Protein AF-A0A538STL8-F1 (afdb_monomer_lite)

pLDDT: mean 84.6, std 13.48, range [49.66, 97.0]

Structure (mmCIF, N/CA/C/O backbone):
data_AF-A0A538STL8-F1
#
_entry.id   AF-A0A538STL8-F1
#
loop_
_atom_site.group_PDB
_atom_site.id
_atom_site.type_symbol
_atom_site.label_atom_id
_atom_site.label_alt_id
_atom_site.label_comp_id
_atom_site.label_asym_id
_atom_site.label_entity_id
_atom_site.label_seq_id
_atom_site.pdbx_PDB_ins_code
_atom_site.Cartn_x
_atom_site.Cartn_y
_atom_site.Cartn_z
_atom_site.occupancy
_atom_site.B_iso_or_equiv
_atom_site.auth_seq_id
_atom_site.auth_comp_id
_atom_site.auth_asym_id
_atom_site.auth_atom_id
_atom_site.pdbx_PDB_model_num
ATOM 1 N N . MET A 1 1 ? 13.615 -24.968 -62.868 1.00 49.75 1 MET A N 1
ATOM 2 C CA . MET A 1 1 ? 12.790 -25.184 -61.664 1.00 49.75 1 MET A CA 1
ATOM 3 C C . MET A 1 1 ? 13.353 -24.273 -60.595 1.00 49.75 1 MET A C 1
ATOM 5 O O . MET A 1 1 ? 14.420 -24.583 -60.098 1.00 49.75 1 MET A O 1
ATOM 9 N N . ASP A 1 2 ? 12.665 -23.182 -60.272 1.00 49.66 2 ASP A N 1
ATOM 10 C CA . ASP A 1 2 ? 13.020 -22.306 -59.151 1.00 49.66 2 ASP A CA 1
ATOM 11 C C . ASP A 1 2 ? 11.725 -21.808 -58.514 1.00 49.66 2 ASP A C 1
ATOM 13 O O . ASP A 1 2 ? 11.035 -20.940 -59.048 1.00 49.66 2 ASP A O 1
ATOM 17 N N . THR A 1 3 ? 11.337 -22.419 -57.398 1.00 53.22 3 THR A N 1
ATOM 18 C CA . THR A 1 3 ? 10.198 -21.977 -56.592 1.00 53.22 3 THR A CA 1
ATOM 19 C C . THR A 1 3 ? 10.674 -20.900 -55.614 1.00 53.22 3 THR A C 1
ATOM 21 O O . THR A 1 3 ? 11.586 -21.163 -54.823 1.00 53.22 3 THR A O 1
ATOM 24 N N . PRO A 1 4 ? 10.076 -19.695 -55.596 1.00 57.44 4 PRO A N 1
ATOM 25 C CA . PRO A 1 4 ? 10.450 -18.682 -54.624 1.00 57.44 4 PRO A CA 1
ATOM 26 C C . PRO A 1 4 ? 9.937 -19.092 -53.238 1.00 57.44 4 PRO A C 1
ATOM 28 O O . PRO A 1 4 ? 8.741 -19.290 -53.022 1.00 57.44 4 PRO A O 1
ATOM 31 N N . ARG A 1 5 ? 10.857 -19.223 -52.276 1.00 60.66 5 ARG A N 1
ATOM 32 C CA . ARG A 1 5 ? 10.531 -19.435 -50.860 1.00 60.66 5 ARG A CA 1
ATOM 33 C C . ARG A 1 5 ? 9.842 -18.187 -50.306 1.00 60.66 5 ARG A C 1
A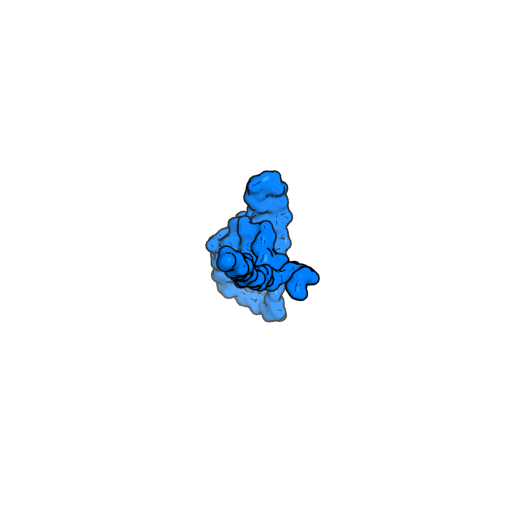TOM 35 O O . ARG A 1 5 ? 10.503 -17.209 -49.960 1.00 60.66 5 ARG A O 1
ATOM 42 N N . ILE A 1 6 ? 8.520 -18.235 -50.180 1.00 60.81 6 ILE A N 1
ATOM 43 C CA . ILE A 1 6 ? 7.759 -17.285 -49.365 1.00 60.81 6 ILE A CA 1
ATOM 44 C C . ILE A 1 6 ? 8.177 -17.522 -47.909 1.00 60.81 6 ILE A C 1
ATOM 46 O O . ILE A 1 6 ? 7.882 -18.571 -47.336 1.00 60.81 6 ILE A O 1
ATOM 50 N N . ARG A 1 7 ? 8.910 -16.576 -47.306 1.00 64.31 7 ARG A N 1
ATOM 51 C CA . ARG A 1 7 ? 9.132 -16.591 -45.852 1.00 64.31 7 ARG A CA 1
ATOM 52 C C . ARG A 1 7 ? 7.768 -16.449 -45.173 1.00 64.31 7 ARG A C 1
ATOM 54 O O . ARG A 1 7 ? 7.043 -15.516 -45.525 1.00 64.31 7 ARG A O 1
ATOM 61 N N . PRO A 1 8 ? 7.418 -17.293 -44.189 1.00 56.69 8 PRO A N 1
ATOM 62 C CA . PRO A 1 8 ? 6.255 -17.021 -43.370 1.00 56.69 8 PRO A CA 1
ATOM 63 C C . PRO A 1 8 ? 6.519 -15.707 -42.639 1.00 56.69 8 PRO A C 1
ATOM 65 O O . PRO A 1 8 ? 7.495 -15.575 -41.897 1.00 56.69 8 PRO A O 1
ATOM 68 N N . ARG A 1 9 ? 5.668 -14.711 -42.886 1.00 61.62 9 ARG A N 1
ATOM 69 C CA . ARG A 1 9 ? 5.563 -13.535 -42.030 1.00 61.62 9 ARG A CA 1
ATOM 70 C C . ARG A 1 9 ? 5.117 -14.095 -40.679 1.00 61.62 9 ARG A C 1
ATOM 72 O O . ARG A 1 9 ? 3.962 -14.484 -40.540 1.00 61.62 9 ARG A O 1
ATOM 79 N N . GLY A 1 10 ? 6.061 -14.271 -39.748 1.00 61.34 10 GLY A N 1
ATOM 80 C CA . GLY A 1 10 ? 5.748 -14.694 -38.383 1.00 61.34 10 GLY A CA 1
ATOM 81 C C . GLY A 1 10 ? 4.639 -13.801 -37.821 1.00 61.34 10 GLY A C 1
ATOM 82 O O . GLY A 1 10 ? 4.507 -12.667 -38.301 1.00 61.34 10 GLY A O 1
ATOM 83 N N . PRO A 1 11 ? 3.817 -14.290 -36.872 1.00 62.75 11 PRO A N 1
ATOM 84 C CA . PRO A 1 11 ? 2.743 -13.482 -36.312 1.00 62.75 11 PRO A CA 1
ATOM 85 C C . PRO A 1 11 ? 3.349 -12.142 -35.912 1.00 62.75 11 PRO A C 1
ATOM 87 O O . PRO A 1 11 ? 4.343 -12.108 -35.185 1.00 62.75 11 PRO A O 1
ATOM 90 N N . SER A 1 12 ? 2.820 -11.045 -36.460 1.00 61.50 12 SER A N 1
ATOM 91 C CA . SER A 1 12 ? 3.147 -9.719 -35.958 1.00 61.50 12 SER A CA 1
ATOM 92 C C . SER A 1 12 ? 2.735 -9.754 -34.498 1.00 61.50 12 SER A C 1
ATOM 94 O O . SER A 1 12 ? 1.539 -9.726 -34.217 1.00 61.50 12 SER A O 1
ATOM 96 N N . ALA A 1 13 ? 3.692 -9.972 -33.596 1.00 65.44 13 ALA A N 1
ATOM 97 C CA . ALA A 1 13 ? 3.417 -10.068 -32.180 1.00 65.44 13 ALA A CA 1
ATOM 98 C C . ALA A 1 13 ? 2.764 -8.744 -31.801 1.00 65.44 13 ALA A C 1
ATOM 100 O O .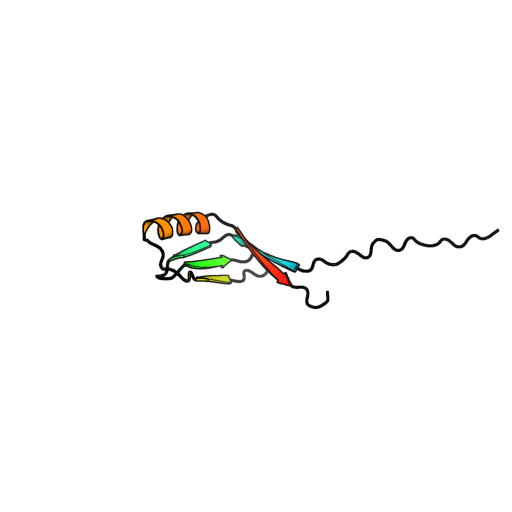 ALA A 1 13 ? 3.429 -7.707 -31.783 1.00 65.44 13 ALA A O 1
ATOM 101 N N . THR A 1 14 ? 1.443 -8.763 -31.619 1.00 70.69 14 THR A N 1
ATOM 102 C CA . THR A 1 14 ? 0.699 -7.602 -31.161 1.00 70.69 14 THR A CA 1
ATOM 103 C C . THR A 1 14 ? 1.331 -7.228 -29.838 1.00 70.69 14 THR A C 1
ATOM 105 O O . THR A 1 14 ? 1.248 -7.987 -28.870 1.00 70.69 14 THR A O 1
ATOM 108 N N . ARG A 1 15 ? 2.064 -6.113 -29.822 1.00 69.25 15 ARG A N 1
ATOM 109 C CA . ARG A 1 15 ? 2.740 -5.665 -28.612 1.00 69.25 15 ARG A CA 1
ATOM 110 C C . ARG A 1 15 ? 1.659 -5.464 -27.548 1.00 69.25 15 ARG A C 1
ATOM 112 O O . ARG A 1 15 ? 0.639 -4.848 -27.868 1.00 69.25 15 ARG A O 1
ATOM 119 N N . PRO A 1 16 ? 1.831 -5.985 -26.322 1.00 78.75 16 PRO A N 1
ATOM 120 C CA . PRO A 1 16 ? 0.817 -5.828 -25.293 1.00 78.75 16 PRO A CA 1
ATOM 121 C C . PRO A 1 16 ? 0.539 -4.340 -25.066 1.00 78.75 16 PRO A C 1
ATOM 123 O O . PRO A 1 16 ? 1.449 -3.511 -25.125 1.00 78.75 16 PRO A O 1
ATOM 126 N N . ALA A 1 17 ? -0.726 -3.997 -24.819 1.00 87.19 17 ALA A N 1
ATOM 127 C CA . ALA A 1 17 ? -1.136 -2.610 -24.599 1.00 87.19 17 ALA A CA 1
ATOM 128 C C . ALA A 1 17 ? -0.455 -1.989 -23.368 1.00 87.19 17 ALA A C 1
ATOM 130 O O . ALA A 1 17 ? -0.322 -0.769 -23.298 1.00 87.19 17 ALA A O 1
ATOM 131 N N . PHE A 1 18 ? -0.001 -2.821 -22.428 1.00 89.88 18 PHE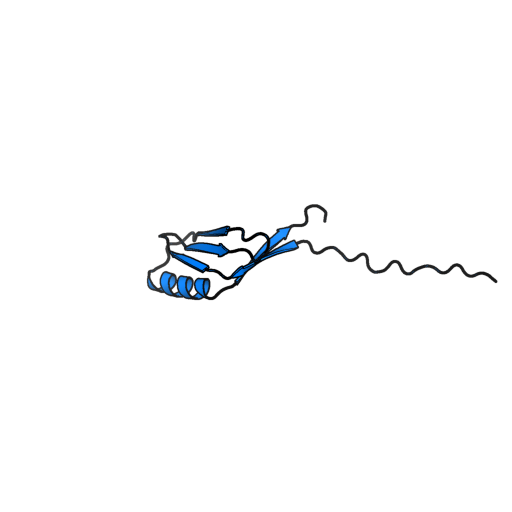 A N 1
ATOM 132 C CA . PHE A 1 18 ? 0.738 -2.423 -21.239 1.00 89.88 18 PHE A CA 1
ATOM 133 C C . PHE A 1 18 ? 2.038 -3.217 -21.111 1.00 89.88 18 PHE A C 1
ATOM 135 O O . PHE A 1 18 ? 2.081 -4.404 -21.429 1.00 89.88 18 PHE A O 1
ATOM 142 N N . GLU A 1 19 ? 3.085 -2.562 -20.623 1.00 91.25 19 GLU A N 1
ATOM 143 C CA . GLU A 1 19 ? 4.360 -3.178 -20.253 1.00 91.25 19 GLU A CA 1
ATOM 144 C C . GLU A 1 19 ? 4.651 -2.915 -18.766 1.00 91.25 19 GLU A C 1
ATOM 146 O O . GLU A 1 19 ? 4.352 -1.817 -18.282 1.00 91.25 19 GLU A O 1
ATOM 151 N N . PRO A 1 20 ? 5.182 -3.896 -18.015 1.00 90.00 20 PRO A N 1
ATOM 152 C CA . PRO A 1 20 ? 5.532 -3.688 -16.617 1.00 90.00 20 PRO A CA 1
ATOM 153 C C . PRO A 1 20 ? 6.748 -2.761 -16.543 1.00 90.00 20 PRO A C 1
ATOM 155 O O . PRO A 1 20 ? 7.734 -2.956 -17.252 1.00 90.00 20 PRO A O 1
ATOM 158 N N . ILE A 1 21 ? 6.658 -1.736 -15.701 1.00 87.88 21 ILE A N 1
ATOM 159 C CA . ILE A 1 21 ? 7.758 -0.811 -15.414 1.00 87.88 21 ILE A CA 1
ATOM 160 C C . ILE A 1 21 ? 8.625 -1.398 -14.308 1.00 87.88 21 ILE A C 1
ATOM 162 O O . ILE A 1 21 ? 9.844 -1.437 -14.434 1.00 87.88 21 ILE A O 1
ATOM 166 N N . VAL A 1 22 ? 7.986 -1.829 -13.219 1.00 89.62 22 VAL A N 1
ATOM 167 C CA . VAL A 1 22 ? 8.660 -2.324 -12.021 1.00 89.62 22 VAL A CA 1
ATOM 168 C C . VAL A 1 22 ? 7.692 -3.158 -11.183 1.00 89.62 22 VAL A C 1
ATOM 170 O O . VAL A 1 22 ? 6.490 -2.874 -11.161 1.00 89.62 22 VAL A O 1
ATOM 173 N N . THR A 1 23 ? 8.233 -4.153 -10.486 1.00 91.38 23 THR A N 1
ATOM 174 C CA . THR A 1 23 ? 7.586 -4.831 -9.360 1.00 91.38 23 THR A CA 1
ATOM 175 C C . THR A 1 23 ? 8.414 -4.552 -8.113 1.00 91.38 23 THR A C 1
ATOM 177 O O . THR A 1 23 ? 9.634 -4.717 -8.153 1.00 91.38 23 THR A O 1
ATOM 180 N N . VAL A 1 24 ? 7.768 -4.087 -7.047 1.00 91.94 24 VAL A N 1
ATOM 181 C CA . VAL A 1 24 ? 8.406 -3.715 -5.779 1.00 91.94 24 VAL A CA 1
ATOM 182 C C . VAL A 1 24 ? 7.647 -4.317 -4.603 1.00 91.94 24 VAL A C 1
ATOM 184 O O . VAL A 1 24 ? 6.416 -4.383 -4.635 1.00 91.94 24 VAL A O 1
ATOM 187 N N . GLU A 1 25 ? 8.385 -4.725 -3.576 1.00 93.25 25 GLU A N 1
ATOM 188 C CA . GLU A 1 25 ? 7.821 -5.103 -2.278 1.00 93.25 25 GLU A CA 1
ATOM 189 C C . GLU A 1 25 ? 7.418 -3.826 -1.526 1.00 93.25 25 GLU A C 1
ATOM 191 O O . GLU A 1 25 ? 8.095 -2.797 -1.622 1.00 93.25 25 GLU A O 1
ATOM 196 N N . ILE A 1 26 ? 6.293 -3.856 -0.811 1.00 94.56 26 ILE A N 1
ATOM 197 C CA . ILE A 1 26 ? 5.878 -2.722 0.019 1.00 94.56 26 ILE A CA 1
ATOM 198 C C . ILE A 1 26 ? 6.680 -2.718 1.325 1.00 94.56 26 ILE A C 1
ATOM 200 O O . ILE A 1 26 ? 6.551 -3.620 2.145 1.00 94.56 26 ILE A O 1
ATOM 204 N N . ASP A 1 27 ? 7.446 -1.651 1.557 1.00 92.44 27 ASP A N 1
ATOM 205 C CA . ASP A 1 27 ? 8.277 -1.506 2.758 1.00 92.44 27 ASP A CA 1
ATOM 206 C C . ASP A 1 27 ? 7.501 -0.921 3.940 1.00 92.44 27 ASP A C 1
ATOM 208 O O . ASP A 1 27 ? 7.741 -1.265 5.099 1.00 92.44 27 ASP A O 1
ATOM 212 N N . ALA A 1 28 ? 6.587 0.016 3.666 1.00 95.12 28 ALA A N 1
ATOM 213 C CA . ALA A 1 28 ? 5.779 0.638 4.705 1.00 95.12 28 ALA A CA 1
ATOM 214 C C . ALA A 1 28 ? 4.386 1.026 4.216 1.00 95.12 28 ALA A C 1
ATOM 216 O O . ALA A 1 28 ? 4.188 1.485 3.088 1.00 95.12 28 ALA A O 1
ATOM 217 N N . VAL A 1 29 ? 3.427 0.900 5.133 1.00 97.00 29 VAL A N 1
ATOM 218 C CA . VAL A 1 29 ? 2.033 1.305 4.956 1.00 97.00 29 VAL A CA 1
ATOM 219 C C . VAL A 1 29 ? 1.675 2.291 6.057 1.00 97.00 29 VAL A C 1
ATOM 221 O O . VAL A 1 29 ? 1.626 1.938 7.233 1.00 97.00 29 VAL A O 1
ATOM 224 N N . THR A 1 30 ? 1.401 3.536 5.682 1.00 96.88 30 THR A N 1
ATOM 225 C CA . THR A 1 30 ? 0.929 4.567 6.609 1.00 96.88 30 THR A CA 1
ATOM 226 C C . THR A 1 30 ? -0.564 4.801 6.393 1.00 96.88 30 THR A C 1
ATOM 228 O O . THR A 1 30 ? -0.945 5.304 5.333 1.00 96.88 30 THR A O 1
ATOM 231 N N . PRO A 1 31 ? -1.438 4.459 7.353 1.00 94.12 31 PRO A N 1
ATOM 232 C CA . PRO A 1 31 ? -2.850 4.792 7.248 1.00 94.12 31 PRO A CA 1
ATOM 233 C C . PRO A 1 31 ? -3.084 6.303 7.345 1.00 94.12 31 PRO A C 1
ATOM 235 O O . PRO A 1 31 ? -2.438 7.003 8.121 1.00 94.12 31 PRO A O 1
ATOM 238 N N . SER A 1 32 ? -4.077 6.785 6.605 1.00 86.88 32 SER A N 1
ATOM 239 C CA . SER A 1 32 ? -4.637 8.130 6.723 1.00 86.88 32 SER A CA 1
ATOM 240 C C . SER A 1 32 ? -6.150 8.063 6.950 1.00 86.88 32 SER A C 1
ATOM 242 O O . SER A 1 32 ? -6.771 6.994 6.885 1.00 86.88 32 SER A O 1
ATOM 244 N N . ASP A 1 33 ? -6.776 9.215 7.191 1.00 80.88 33 ASP A N 1
ATOM 245 C CA . ASP A 1 33 ? -8.227 9.293 7.395 1.00 80.88 33 ASP A CA 1
ATOM 246 C C . ASP A 1 33 ? -9.023 8.766 6.192 1.00 80.88 33 ASP A C 1
ATOM 248 O O . ASP A 1 33 ? -10.111 8.212 6.367 1.00 80.88 33 ASP A O 1
ATOM 252 N N . ARG A 1 34 ? -8.468 8.900 4.979 1.00 85.31 34 ARG A N 1
ATOM 253 C CA . ARG A 1 34 ? -9.117 8.528 3.713 1.00 85.31 34 ARG A CA 1
ATOM 254 C C . ARG A 1 34 ? -8.368 7.464 2.914 1.00 85.31 34 ARG A C 1
ATOM 256 O O . ARG A 1 34 ? -8.651 7.306 1.734 1.00 85.31 34 ARG A O 1
ATOM 263 N N . GLY A 1 35 ? -7.450 6.718 3.524 1.00 95.00 35 GLY A N 1
ATOM 264 C CA . GLY A 1 35 ? -6.805 5.582 2.866 1.00 95.00 35 GLY A CA 1
ATOM 265 C C . GLY A 1 35 ? -5.408 5.292 3.378 1.00 95.00 35 GLY A C 1
ATOM 266 O O . GLY A 1 35 ? -5.226 5.164 4.587 1.00 95.00 35 GLY A O 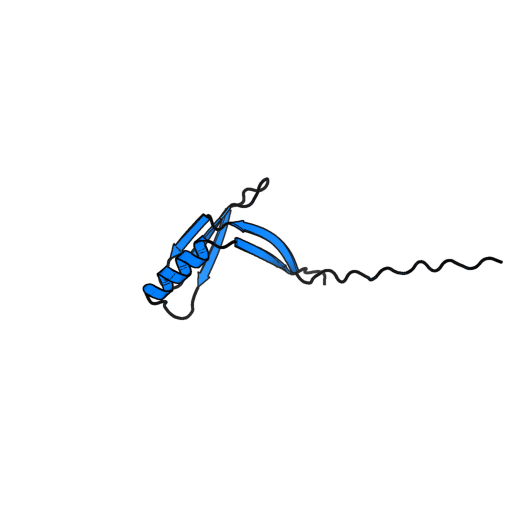1
ATOM 267 N N . PHE A 1 36 ? -4.448 5.131 2.467 1.00 96.94 36 PHE A N 1
ATOM 268 C CA . PHE A 1 36 ? -3.098 4.672 2.797 1.00 96.94 36 PHE A CA 1
ATOM 269 C C . PHE A 1 36 ? -2.044 5.336 1.918 1.00 96.94 36 PHE A C 1
ATOM 271 O O . PHE A 1 36 ? -2.245 5.505 0.718 1.00 96.94 36 PHE A O 1
ATOM 278 N N . THR A 1 37 ? -0.896 5.636 2.510 1.00 96.75 37 THR A N 1
ATOM 279 C CA . THR A 1 37 ? 0.340 5.917 1.784 1.00 96.75 37 THR A CA 1
ATOM 280 C C . THR A 1 37 ? 1.230 4.686 1.869 1.00 96.75 37 THR A C 1
ATOM 282 O O . THR A 1 37 ? 1.538 4.212 2.961 1.00 96.75 37 THR A O 1
ATOM 285 N N . LEU A 1 38 ? 1.629 4.175 0.712 1.00 95.88 38 LEU A N 1
ATOM 286 C CA . LEU A 1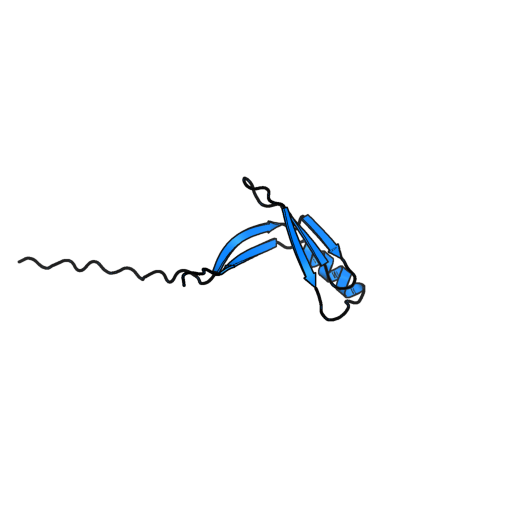 38 ? 2.516 3.034 0.543 1.00 95.88 38 LEU A CA 1
ATOM 287 C C . LEU A 1 38 ? 3.875 3.538 0.072 1.00 95.88 38 LEU A C 1
ATOM 289 O O . LEU A 1 38 ? 3.936 4.356 -0.852 1.00 95.88 38 LEU A O 1
ATOM 293 N N . THR A 1 39 ? 4.947 3.038 0.671 1.00 95.12 39 THR A N 1
ATOM 294 C CA . THR A 1 39 ? 6.312 3.276 0.192 1.00 95.12 39 THR A CA 1
ATOM 295 C C . THR A 1 39 ? 6.990 1.966 -0.147 1.00 95.12 39 THR A C 1
ATOM 297 O O . THR A 1 39 ? 6.792 0.974 0.552 1.00 95.12 39 THR A O 1
ATOM 300 N N . ALA A 1 40 ? 7.782 1.985 -1.210 1.00 92.75 40 ALA A N 1
ATOM 301 C CA . ALA A 1 40 ? 8.502 0.825 -1.703 1.00 92.75 40 ALA A CA 1
ATOM 302 C C . ALA A 1 40 ? 9.833 1.241 -2.333 1.00 92.75 40 ALA A C 1
ATOM 304 O O . ALA A 1 40 ? 9.934 2.324 -2.915 1.00 92.75 40 ALA A O 1
ATOM 305 N N . GLN A 1 41 ? 10.833 0.372 -2.270 1.00 90.38 41 GLN A N 1
ATOM 306 C CA . GLN A 1 41 ? 12.137 0.587 -2.883 1.00 90.38 41 GLN A CA 1
ATOM 307 C C . GLN A 1 41 ? 12.273 -0.229 -4.170 1.00 90.38 41 GLN A C 1
ATOM 309 O O . GLN A 1 41 ? 11.996 -1.426 -4.229 1.00 90.38 41 GLN A O 1
ATOM 314 N N . GLY A 1 42 ? 12.733 0.430 -5.229 1.00 84.50 42 GLY A N 1
ATOM 315 C CA . GLY A 1 42 ? 13.066 -0.214 -6.489 1.00 84.50 42 GLY A CA 1
ATOM 316 C C . GLY A 1 42 ? 14.223 -1.195 -6.338 1.00 84.50 42 GLY A C 1
ATOM 317 O O . GLY A 1 42 ? 15.188 -0.950 -5.610 1.00 84.50 42 GLY A O 1
ATOM 318 N N . ALA A 1 43 ? 14.171 -2.292 -7.091 1.00 79.81 43 ALA A N 1
ATOM 319 C CA . ALA A 1 43 ? 15.297 -3.209 -7.171 1.00 79.81 43 ALA A CA 1
ATOM 320 C C . ALA A 1 43 ? 16.544 -2.510 -7.773 1.00 79.81 43 ALA A C 1
ATOM 322 O O . ALA A 1 43 ? 16.423 -1.576 -8.577 1.00 79.81 43 ALA A O 1
ATOM 323 N N . PRO A 1 44 ? 17.767 -2.949 -7.421 1.00 77.31 44 PRO A N 1
ATOM 324 C CA . PRO A 1 44 ? 18.986 -2.480 -8.076 1.00 77.31 44 PRO A CA 1
ATOM 325 C C . PRO A 1 44 ? 18.913 -2.636 -9.608 1.00 77.31 44 PRO A C 1
ATOM 327 O O . PRO A 1 44 ? 18.370 -3.634 -10.086 1.00 77.31 44 PRO A O 1
ATOM 330 N N . PRO A 1 45 ? 19.497 -1.709 -10.394 1.00 78.31 45 PRO A N 1
ATOM 331 C CA . PRO A 1 45 ? 20.431 -0.654 -9.981 1.00 78.31 45 PRO A CA 1
ATOM 332 C C . PRO A 1 45 ? 19.797 0.703 -9.633 1.00 78.31 45 PRO A C 1
ATOM 334 O O . PRO A 1 45 ? 20.504 1.547 -9.095 1.00 78.31 45 PRO A O 1
ATOM 337 N N . ASP A 1 46 ? 18.515 0.923 -9.931 1.00 70.06 46 ASP A N 1
ATOM 338 C CA . ASP A 1 46 ? 17.891 2.253 -9.829 1.00 70.06 46 ASP A CA 1
ATOM 339 C C . ASP A 1 46 ? 17.635 2.664 -8.369 1.00 70.06 46 ASP A C 1
ATOM 341 O O . ASP A 1 46 ? 17.795 3.830 -8.023 1.00 70.06 46 ASP A O 1
ATOM 345 N N . ARG A 1 47 ? 17.300 1.701 -7.485 1.00 80.69 47 ARG A N 1
ATOM 346 C CA . ARG A 1 47 ? 16.960 1.946 -6.061 1.00 80.69 47 ARG A CA 1
ATOM 347 C C . ARG A 1 47 ? 16.031 3.153 -5.867 1.00 80.69 47 ARG A C 1
ATOM 349 O O . ARG A 1 47 ? 16.152 3.893 -4.895 1.00 80.69 47 ARG A O 1
ATOM 356 N N . ALA A 1 48 ? 15.145 3.382 -6.832 1.00 89.00 48 ALA A N 1
ATOM 357 C CA . ALA A 1 48 ? 14.228 4.502 -6.796 1.00 89.00 48 ALA A CA 1
ATOM 358 C C . ALA A 1 48 ? 13.210 4.289 -5.675 1.00 89.00 48 ALA A C 1
ATOM 360 O O . ALA A 1 48 ? 12.686 3.188 -5.511 1.00 89.00 48 ALA A O 1
ATOM 361 N N . GLU A 1 49 ? 12.902 5.347 -4.934 1.00 91.12 49 GLU A N 1
ATOM 362 C CA . GLU A 1 49 ? 11.823 5.302 -3.954 1.00 91.12 49 GLU A CA 1
ATOM 363 C C . GLU A 1 49 ? 10.488 5.527 -4.663 1.00 91.12 49 GLU A C 1
ATOM 365 O O . GLU A 1 49 ? 10.299 6.507 -5.390 1.00 91.12 49 GLU A O 1
ATOM 370 N N . TYR A 1 50 ? 9.542 4.627 -4.429 1.00 90.38 50 TYR A N 1
ATOM 371 C CA . TYR A 1 50 ? 8.180 4.737 -4.916 1.00 90.38 50 TYR A CA 1
ATOM 372 C C . TYR A 1 50 ? 7.259 5.101 -3.768 1.00 90.38 50 TYR A C 1
ATOM 374 O O . TYR A 1 50 ? 7.316 4.521 -2.685 1.00 90.38 50 TYR A O 1
ATOM 382 N N . ARG A 1 51 ? 6.361 6.044 -4.043 1.00 93.62 51 ARG A N 1
ATOM 383 C CA . ARG A 1 51 ? 5.254 6.397 -3.164 1.00 93.62 51 ARG A CA 1
ATOM 384 C C . ARG A 1 51 ? 3.944 6.237 -3.922 1.00 93.62 51 ARG A C 1
ATOM 386 O O . ARG A 1 51 ? 3.789 6.798 -5.006 1.00 93.62 51 ARG A O 1
ATOM 393 N N . LEU A 1 52 ? 3.002 5.511 -3.330 1.00 92.50 52 LEU A N 1
ATOM 394 C CA . LEU A 1 52 ? 1.646 5.345 -3.841 1.00 92.50 52 LEU A CA 1
ATOM 395 C C . LEU A 1 52 ? 0.641 5.786 -2.776 1.00 92.50 52 LEU A C 1
ATOM 397 O O . LEU A 1 52 ? 0.624 5.252 -1.672 1.00 92.50 52 LEU A O 1
ATOM 401 N N . ASP A 1 53 ? -0.218 6.740 -3.123 1.00 94.75 53 ASP A N 1
ATOM 402 C CA . ASP A 1 53 ? -1.312 7.183 -2.260 1.00 94.75 53 ASP A CA 1
ATOM 403 C C . ASP A 1 53 ? -2.635 6.559 -2.741 1.00 94.75 53 ASP A C 1
ATOM 405 O O . ASP A 1 53 ? -3.090 6.802 -3.863 1.00 94.75 53 ASP A O 1
ATOM 409 N N . ILE A 1 54 ? -3.257 5.748 -1.884 1.00 94.06 54 ILE A N 1
ATOM 410 C CA . ILE A 1 54 ? -4.580 5.151 -2.087 1.00 94.06 54 ILE A CA 1
ATOM 411 C C . ILE A 1 54 ? -5.607 5.994 -1.338 1.00 94.06 54 ILE A C 1
ATOM 413 O O . ILE A 1 54 ? -5.488 6.195 -0.128 1.00 94.06 54 ILE A O 1
ATOM 417 N N . HIS A 1 55 ? -6.648 6.424 -2.049 1.00 94.69 55 HIS A N 1
ATOM 418 C CA . HIS A 1 55 ? -7.754 7.193 -1.490 1.00 94.69 55 HIS A CA 1
ATOM 419 C C . HIS A 1 55 ? -9.076 6.443 -1.665 1.00 94.69 55 HIS A C 1
ATOM 421 O O . HIS A 1 55 ? -9.403 6.005 -2.766 1.00 94.69 55 HIS A O 1
ATOM 427 N N . PHE A 1 56 ? -9.852 6.339 -0.589 1.00 92.69 56 PHE A N 1
ATOM 428 C CA . PHE A 1 56 ? -11.219 5.832 -0.601 1.00 92.69 56 PHE A CA 1
ATOM 429 C C . PHE A 1 56 ? -12.203 6.997 -0.541 1.00 92.69 56 PHE A C 1
ATOM 431 O O . PHE A 1 56 ? -12.024 7.948 0.223 1.00 92.69 56 PHE A O 1
ATOM 438 N N . GLU A 1 57 ? -13.265 6.911 -1.339 1.00 91.50 57 GLU A N 1
ATOM 439 C CA . GLU A 1 57 ? -14.339 7.909 -1.336 1.00 91.50 57 GLU A CA 1
ATOM 440 C C . GLU A 1 57 ? -15.115 7.906 -0.012 1.00 91.50 57 GLU A C 1
ATOM 442 O O . GLU A 1 57 ? -15.534 8.959 0.471 1.00 91.50 57 GLU A O 1
ATOM 447 N N . LEU A 1 58 ? -15.266 6.728 0.599 1.00 89.69 58 LEU A N 1
ATOM 448 C CA . LEU A 1 58 ? -15.911 6.549 1.894 1.00 89.69 58 LEU A CA 1
ATOM 449 C C . LEU A 1 58 ? -14.867 6.383 3.006 1.00 89.69 58 LEU A C 1
ATOM 451 O O . LEU A 1 58 ? -13.836 5.741 2.790 1.00 89.69 58 LEU A O 1
ATOM 455 N N . PRO A 1 59 ? -15.128 6.920 4.212 1.00 86.69 59 PRO A N 1
ATOM 456 C CA . PRO A 1 59 ? -14.255 6.692 5.350 1.00 86.69 59 PRO A CA 1
ATOM 457 C C . PRO A 1 59 ? -14.261 5.211 5.735 1.00 86.69 59 PRO A C 1
ATOM 459 O O . PRO A 1 59 ? -15.312 4.573 5.793 1.00 86.69 59 PRO A O 1
ATOM 462 N N . LEU A 1 60 ? -13.078 4.680 6.039 1.00 90.19 60 LEU A N 1
ATOM 463 C CA . LEU A 1 60 ? -12.936 3.334 6.582 1.00 90.19 60 LEU A CA 1
ATOM 464 C C . LEU A 1 60 ? -13.149 3.361 8.094 1.00 90.19 60 LEU A C 1
ATOM 466 O O . LEU A 1 60 ? -12.565 4.193 8.797 1.00 90.19 60 LEU A O 1
ATOM 470 N N . ASP A 1 61 ? -13.940 2.422 8.606 1.00 92.69 61 ASP A N 1
ATOM 471 C CA . ASP A 1 61 ? -13.988 2.177 10.041 1.00 92.69 61 ASP A CA 1
ATOM 472 C C . ASP A 1 61 ? -12.627 1.636 10.543 1.00 92.69 61 ASP A C 1
ATOM 474 O O . ASP A 1 61 ? -11.833 1.104 9.753 1.00 92.69 61 ASP A O 1
ATOM 478 N N . PRO A 1 62 ? -12.331 1.746 11.852 1.00 92.88 62 PRO A N 1
ATOM 479 C CA . PRO A 1 62 ? -11.034 1.347 12.392 1.00 92.88 62 PRO A CA 1
ATOM 480 C C . PRO A 1 62 ? -10.652 -0.108 12.101 1.00 92.88 62 PRO A C 1
ATOM 482 O O . PRO A 1 62 ? -9.489 -0.379 11.811 1.00 92.88 62 PRO A O 1
ATOM 485 N N . ARG A 1 63 ? -11.611 -1.044 12.135 1.00 95.06 63 ARG A N 1
ATOM 486 C CA . ARG A 1 63 ? -11.337 -2.470 11.917 1.00 95.06 63 ARG A CA 1
ATOM 487 C C . ARG A 1 63 ? -10.977 -2.730 10.462 1.00 95.06 63 ARG A C 1
ATOM 489 O O . ARG A 1 63 ? -9.987 -3.409 10.197 1.00 95.06 63 ARG A O 1
ATOM 496 N N . THR A 1 64 ? -11.753 -2.182 9.530 1.00 93.81 64 THR A N 1
ATOM 497 C CA . THR A 1 64 ? -11.471 -2.316 8.095 1.00 93.81 64 THR A CA 1
ATOM 498 C C . THR A 1 64 ? -10.124 -1.691 7.744 1.00 93.81 64 THR A C 1
ATOM 500 O O . THR A 1 64 ? -9.341 -2.294 7.012 1.00 93.81 64 THR A O 1
ATOM 503 N N . ARG A 1 65 ? -9.801 -0.530 8.327 1.00 94.94 65 ARG A N 1
ATOM 504 C CA . ARG A 1 65 ? -8.498 0.119 8.138 1.00 94.94 65 ARG A CA 1
ATOM 505 C C . ARG A 1 65 ? -7.336 -0.767 8.598 1.00 94.94 65 ARG A C 1
ATOM 507 O O . ARG A 1 65 ? -6.359 -0.887 7.867 1.00 94.94 65 ARG A O 1
ATOM 514 N N . THR A 1 66 ? -7.435 -1.405 9.766 1.00 94.94 66 THR A N 1
ATOM 515 C CA . THR A 1 66 ? -6.392 -2.322 10.257 1.00 94.94 66 THR A CA 1
ATOM 516 C C . THR A 1 66 ? -6.207 -3.520 9.331 1.00 94.94 66 THR A C 1
ATOM 518 O O . THR A 1 66 ? -5.080 -3.824 8.957 1.00 94.94 66 THR A O 1
ATOM 521 N N . VAL A 1 67 ? -7.299 -4.176 8.926 1.00 96.31 67 VAL A N 1
ATOM 522 C CA . VAL A 1 67 ? -7.222 -5.357 8.051 1.00 96.31 67 VAL A CA 1
ATOM 523 C C . VAL A 1 67 ? -6.611 -5.002 6.697 1.00 96.31 67 VAL A C 1
ATOM 525 O O . VAL A 1 67 ? -5.729 -5.709 6.224 1.00 96.31 67 VAL A O 1
ATOM 528 N N . LEU A 1 68 ? -7.043 -3.900 6.079 1.00 95.69 68 LEU A N 1
ATOM 529 C CA . LEU A 1 68 ? -6.491 -3.474 4.793 1.00 95.69 68 LEU A CA 1
ATOM 530 C C . LEU A 1 68 ? -5.020 -3.068 4.905 1.00 95.69 68 LEU A C 1
ATOM 532 O O . LEU A 1 68 ? -4.246 -3.402 4.017 1.00 95.69 68 LEU A O 1
ATOM 536 N N . GLY A 1 69 ? -4.624 -2.399 5.991 1.00 95.56 69 GLY A N 1
ATOM 537 C CA . GLY A 1 69 ? -3.222 -2.052 6.229 1.00 95.56 69 GLY A CA 1
ATOM 538 C C . GLY A 1 69 ? -2.315 -3.283 6.284 1.00 95.56 69 GLY A C 1
ATOM 539 O O . GLY A 1 69 ? -1.272 -3.291 5.640 1.00 95.56 69 GLY A O 1
ATOM 540 N N . GLU A 1 70 ? -2.752 -4.333 6.984 1.00 96.69 70 GLU A N 1
ATOM 541 C CA . GLU A 1 70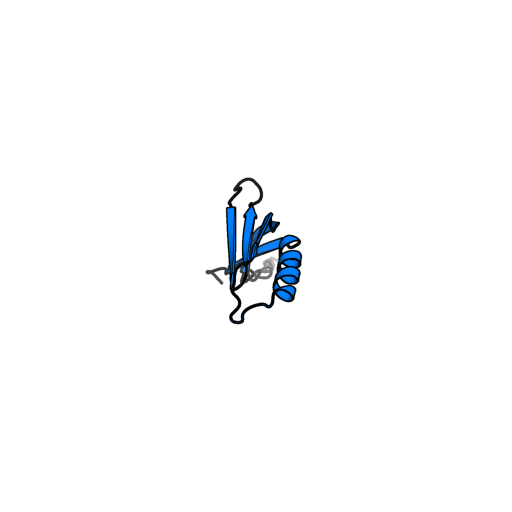 ? -2.010 -5.596 7.091 1.00 96.69 70 GLU A CA 1
ATOM 542 C C . GLU A 1 70 ? -1.930 -6.347 5.756 1.00 96.69 70 GLU A C 1
ATOM 544 O O . GLU A 1 70 ? -0.899 -6.905 5.403 1.00 96.69 70 GLU A O 1
ATOM 549 N N . LEU A 1 71 ? -3.012 -6.349 4.973 1.00 96.88 71 LEU A N 1
ATOM 550 C CA . LEU A 1 71 ? -2.982 -6.972 3.649 1.00 96.88 71 LEU A CA 1
ATOM 551 C C . LEU A 1 71 ? -2.050 -6.222 2.690 1.00 96.88 71 LEU A C 1
ATOM 553 O O . LEU A 1 71 ? -1.369 -6.849 1.885 1.00 96.88 71 LEU A O 1
ATOM 557 N N . LEU A 1 72 ? -2.014 -4.890 2.774 1.00 95.62 72 LEU A N 1
ATOM 558 C CA . LEU A 1 72 ? -1.150 -4.062 1.936 1.00 95.62 72 LEU A CA 1
ATOM 559 C C . LEU A 1 72 ? 0.335 -4.212 2.299 1.00 95.62 72 LEU A C 1
ATOM 561 O O . LEU A 1 72 ? 1.169 -4.191 1.396 1.00 95.62 72 LEU A O 1
ATOM 565 N N . SER A 1 73 ? 0.678 -4.388 3.580 1.00 94.75 73 SER A N 1
ATOM 566 C CA . SER A 1 73 ? 2.076 -4.547 4.018 1.00 94.75 73 SER A CA 1
ATOM 567 C C . SER A 1 73 ? 2.695 -5.879 3.596 1.00 94.75 73 SER A C 1
ATOM 569 O O . SER A 1 73 ? 3.912 -5.997 3.554 1.00 94.75 73 SER A O 1
ATOM 571 N N . GLN A 1 74 ? 1.868 -6.871 3.265 1.00 94.81 74 GLN A N 1
ATOM 572 C CA . GLN A 1 74 ? 2.292 -8.199 2.816 1.00 94.81 74 GLN A CA 1
ATOM 573 C C . GLN A 1 74 ? 2.097 -8.395 1.304 1.00 94.81 74 GLN A C 1
ATOM 575 O O . GLN A 1 74 ? 1.920 -9.522 0.837 1.00 94.81 74 GLN A O 1
ATOM 580 N N . SER A 1 75 ? 2.052 -7.303 0.538 1.00 93.06 75 SER A N 1
ATOM 581 C CA . SER A 1 75 ? 1.756 -7.334 -0.894 1.00 93.06 75 SER A CA 1
ATOM 582 C C . SER A 1 75 ? 2.900 -6.792 -1.744 1.00 93.06 75 SER A C 1
ATOM 584 O O . SER A 1 75 ? 3.668 -5.939 -1.303 1.00 93.06 75 SER A O 1
ATOM 586 N N . ASP A 1 76 ? 2.949 -7.255 -2.993 1.00 92.19 76 ASP A N 1
ATOM 587 C CA . ASP A 1 76 ? 3.814 -6.702 -4.031 1.00 92.19 76 ASP A CA 1
ATOM 588 C C . ASP A 1 76 ? 3.027 -5.745 -4.926 1.00 92.19 76 ASP A C 1
ATOM 590 O O . ASP A 1 76 ? 1.891 -6.018 -5.334 1.00 92.19 76 ASP A O 1
ATOM 594 N N . LEU A 1 77 ? 3.662 -4.643 -5.315 1.00 90.38 77 LEU A N 1
ATOM 595 C CA . LEU A 1 77 ? 3.114 -3.685 -6.264 1.00 90.38 77 LEU A CA 1
ATOM 596 C C . LEU A 1 77 ? 3.804 -3.836 -7.617 1.00 90.38 77 LEU A C 1
ATOM 598 O O . LEU A 1 77 ? 5.005 -3.618 -7.737 1.00 90.38 77 LEU A O 1
ATOM 602 N N . THR A 1 78 ? 3.031 -4.121 -8.669 1.00 91.44 78 THR A N 1
ATOM 603 C CA . THR A 1 78 ? 3.519 -4.020 -10.054 1.00 91.44 78 THR A CA 1
ATOM 604 C C . THR A 1 78 ? 2.923 -2.803 -10.748 1.00 91.44 78 THR A C 1
ATOM 606 O O . THR A 1 78 ? 1.706 -2.702 -10.914 1.00 91.44 78 THR A O 1
ATOM 609 N N . ILE A 1 79 ? 3.783 -1.891 -11.198 1.00 87.50 79 ILE A N 1
ATOM 610 C CA . ILE A 1 79 ? 3.391 -0.694 -11.946 1.00 87.50 79 ILE A CA 1
ATOM 611 C C . ILE A 1 79 ? 3.498 -0.997 -13.439 1.00 87.50 79 ILE A C 1
ATOM 613 O O . ILE A 1 79 ? 4.564 -1.362 -13.931 1.00 87.50 79 ILE A O 1
ATOM 617 N N . TRP A 1 80 ? 2.407 -0.803 -14.178 1.00 90.06 80 TRP A N 1
ATOM 618 C CA . TRP A 1 80 ? 2.340 -1.030 -15.623 1.00 90.06 80 TRP A CA 1
ATOM 619 C C . TRP A 1 80 ? 2.191 0.295 -16.373 1.00 90.06 80 TRP A C 1
ATOM 621 O O . TRP A 1 80 ? 1.444 1.178 -15.954 1.00 90.06 80 TRP A O 1
ATOM 631 N N . ARG A 1 81 ? 2.854 0.431 -17.524 1.00 90.50 81 ARG A N 1
ATOM 632 C CA . ARG A 1 81 ? 2.722 1.587 -18.420 1.00 90.50 81 ARG A CA 1
ATOM 633 C C . ARG A 1 81 ? 1.982 1.202 -19.682 1.00 90.50 81 ARG A C 1
ATOM 635 O O . ARG A 1 81 ? 2.311 0.195 -20.298 1.00 90.50 81 ARG A O 1
ATOM 642 N N . ARG A 1 82 ? 1.050 2.045 -20.131 1.00 91.06 82 ARG A N 1
ATOM 643 C CA . ARG A 1 82 ? 0.451 1.889 -21.460 1.00 91.06 82 ARG A CA 1
ATOM 644 C C . ARG A 1 82 ? 1.475 2.199 -22.551 1.00 91.06 82 ARG A C 1
ATOM 646 O O . ARG A 1 82 ? 2.097 3.263 -22.544 1.00 91.06 82 ARG A O 1
ATOM 653 N N . ASN A 1 83 ? 1.577 1.316 -23.534 1.00 84.62 83 ASN A N 1
ATOM 654 C CA . ASN A 1 83 ? 2.337 1.563 -24.746 1.00 84.62 83 ASN A CA 1
ATOM 655 C C . ASN A 1 83 ? 1.617 2.628 -25.581 1.00 84.62 83 ASN A C 1
ATOM 657 O O . ASN A 1 83 ? 0.533 2.402 -26.108 1.00 84.62 83 ASN A O 1
ATOM 661 N N . ARG A 1 84 ? 2.215 3.822 -25.688 1.00 75.00 84 ARG A N 1
ATOM 662 C CA . ARG A 1 84 ? 1.655 4.949 -26.462 1.00 75.00 84 ARG A CA 1
ATOM 663 C C . ARG A 1 84 ? 1.733 4.760 -27.987 1.00 75.00 84 ARG A C 1
ATOM 665 O O . ARG A 1 84 ? 1.229 5.607 -28.713 1.00 75.00 84 ARG A O 1
ATOM 672 N N . ASN A 1 85 ? 2.317 3.655 -28.454 1.00 61.78 85 ASN A N 1
ATOM 673 C CA . ASN A 1 85 ? 2.523 3.340 -29.871 1.00 61.78 85 ASN A CA 1
ATOM 674 C C . ASN A 1 85 ? 1.743 2.085 -30.330 1.00 61.78 85 ASN A C 1
ATOM 676 O O . ASN A 1 85 ? 2.194 1.417 -31.260 1.00 61.78 85 ASN A O 1
ATOM 680 N N . SER A 1 86 ? 0.647 1.718 -29.652 1.00 53.94 86 SER A N 1
ATOM 681 C CA . SER A 1 86 ? -0.262 0.651 -30.115 1.00 53.94 86 SER A CA 1
ATOM 682 C C . SER A 1 86 ? -1.189 1.127 -31.223 1.00 53.94 86 SER A C 1
ATOM 684 O O . SER A 1 86 ? -1.721 2.251 -31.086 1.00 53.94 86 SER A O 1
#

Foldseek 3Di:
DDDDDDDPPPPPPPPPQKDWPFKWQFPAWDDDQFGIWTWTFGDPPVRDIDIDDDGHPDGDDPVRRVVVRVVNNGDMDIDMDGDPPD

Radius of gyration: 21.81 Å; chains: 1; bounding box: 36×34×74 Å

Sequence (86 aa):
MDTPRIRPRGPSATRPAFEPIVTVEIDAVTPSDRGFTLTAQGAPPDRAEYRLDIHFELPLDPRTRTVLGELLSQSDLTIWRRNRNS

Organism: Eiseniibacteriota bacterium (NCBI:txid2212470)

Secondary structure (DSSP, 8-state):
----------------SEEEEEEEEEEEEEEETTEEEEEEEPPTTT--EEEEEEE-SSPPPHHHHHHHHHHHHT-EEEEEEE-TT-